Protein AF-A0A1R3V7Q5-F1 (afdb_monomer)

Secondary structure (DSSP, 8-state):
-EEEETTEEEEE--HHHHH--TT--S--HHHHHHHHHHHT--GGG---------GGG--HHHHHHH-SS--------

Sequence (77 aa):
MMLVRDGHVIATVEEERLNRIKLTNKLASGAIQHCLSAAVVQFKEIDRVAFYAAEAIVTPPSRRCLFPAGRFHPLGC

Organism: NCBI:txid1631249

Radius of gyration: 13.79 Å; Cα contacts (8 Å, |Δi|>4): 52; chains: 1; bounding box: 32×35×28 Å

pLDDT: mean 80.53, std 20.66, range [34.81, 97.38]

Mean predicted aligned error: 8.68 Å

Solvent-accessible surface area (backbone atoms only — not comparable to full-atom values): 5268 Å² total; per-residue (Å²): 79,79,42,72,56,99,92,38,81,72,33,72,41,56,42,42,81,75,71,69,53,75,92,64,89,66,82,54,59,67,22,51,53,49,37,29,59,76,62,74,48,62,80,90,75,60,91,77,88,86,82,93,73,61,70,85,76,66,42,75,76,60,49,57,78,78,45,88,70,93,72,85,72,71,84,77,126

Foldseek 3Di:
DFDDDPNDTPDFDDLCVVPVDPPDPDDSVVGVVVRCVSNVHDPVPDPADDDDDDVVVVDVVVCVVRPVDDDDDPPDD

Structure (mmCIF, N/CA/C/O backbone):
data_AF-A0A1R3V7Q5-F1
#
_entry.id   AF-A0A1R3V7Q5-F1
#
loop_
_atom_site.group_PDB
_atom_site.id
_atom_site.type_symbol
_atom_site.label_atom_id
_atom_site.label_alt_id
_atom_site.label_comp_id
_atom_site.label_asym_id
_atom_site.label_entity_id
_atom_site.label_seq_id
_atom_site.pdbx_PDB_ins_code
_atom_site.Cartn_x
_atom_site.Cartn_y
_atom_site.Cartn_z
_atom_site.occupancy
_atom_site.B_iso_or_equiv
_atom_site.auth_seq_id
_atom_site.auth_comp_id
_atom_site.auth_asym_id
_atom_site.auth_atom_id
_atom_site.pdbx_PDB_model_num
ATOM 1 N N . MET A 1 1 ? 1.086 4.614 -3.367 1.00 91.88 1 MET A N 1
ATOM 2 C CA . MET A 1 1 ? 0.842 3.320 -2.693 1.00 91.88 1 MET A CA 1
ATOM 3 C C . MET A 1 1 ? -0.372 2.683 -3.326 1.00 91.88 1 MET A C 1
ATOM 5 O O . MET A 1 1 ? -1.340 3.396 -3.548 1.00 91.88 1 MET A O 1
ATOM 9 N N . MET A 1 2 ? -0.324 1.386 -3.609 1.00 95.56 2 MET A N 1
ATOM 10 C CA . MET A 1 2 ? -1.411 0.656 -4.257 1.00 95.56 2 MET A CA 1
ATOM 11 C C . MET A 1 2 ? -1.682 -0.627 -3.478 1.00 95.56 2 MET A C 1
ATOM 13 O O . MET A 1 2 ? -0.748 -1.373 -3.191 1.00 95.56 2 MET A O 1
ATOM 17 N N . LEU A 1 3 ? -2.945 -0.865 -3.129 1.00 96.50 3 LEU A N 1
ATOM 18 C CA . LEU A 1 3 ? -3.404 -2.100 -2.502 1.00 96.50 3 LEU A CA 1
ATOM 19 C C . LEU A 1 3 ? -4.254 -2.879 -3.507 1.00 96.50 3 LEU A C 1
ATOM 21 O O . LEU A 1 3 ? -5.218 -2.340 -4.055 1.00 96.50 3 LEU A O 1
ATOM 25 N N . VAL A 1 4 ? -3.876 -4.134 -3.744 1.00 96.25 4 VAL A N 1
ATOM 26 C CA . VAL A 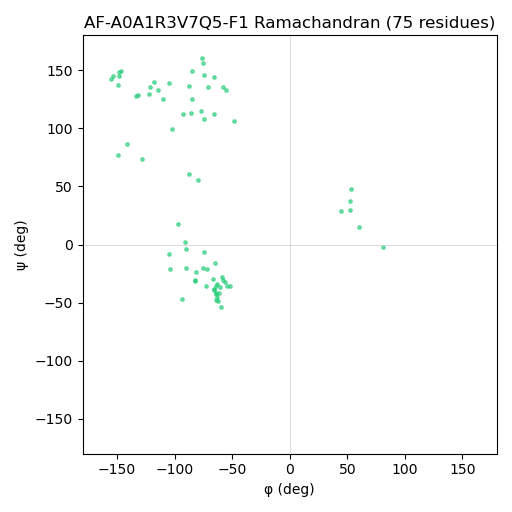1 4 ? -4.511 -5.022 -4.723 1.00 96.25 4 VAL A CA 1
ATOM 27 C C . VAL A 1 4 ? -5.032 -6.267 -4.017 1.00 96.25 4 VAL A C 1
ATOM 29 O O . VAL A 1 4 ? -4.317 -6.858 -3.209 1.00 96.25 4 VAL A O 1
ATOM 32 N N . ARG A 1 5 ? -6.258 -6.676 -4.342 1.00 95.81 5 ARG A N 1
ATOM 33 C CA . ARG A 1 5 ? -6.886 -7.922 -3.892 1.00 95.81 5 ARG A CA 1
ATOM 34 C C . ARG A 1 5 ? -7.531 -8.599 -5.097 1.00 95.81 5 ARG A C 1
ATOM 36 O O . ARG A 1 5 ? -8.248 -7.942 -5.843 1.00 95.81 5 ARG A O 1
ATOM 43 N N . ASP A 1 6 ? -7.207 -9.871 -5.319 1.00 94.94 6 ASP A N 1
ATOM 44 C CA . ASP A 1 6 ? -7.744 -10.682 -6.426 1.00 94.94 6 ASP A CA 1
ATOM 45 C C . ASP A 1 6 ? -7.601 -10.025 -7.814 1.00 94.94 6 ASP A C 1
ATOM 47 O O . ASP A 1 6 ? -8.482 -10.102 -8.660 1.00 94.94 6 ASP A O 1
ATOM 51 N N . GLY A 1 7 ? -6.481 -9.330 -8.045 1.00 95.62 7 GLY A N 1
ATOM 52 C CA . GLY A 1 7 ? -6.219 -8.609 -9.298 1.00 95.62 7 GLY A CA 1
ATOM 53 C C . GLY A 1 7 ? -6.889 -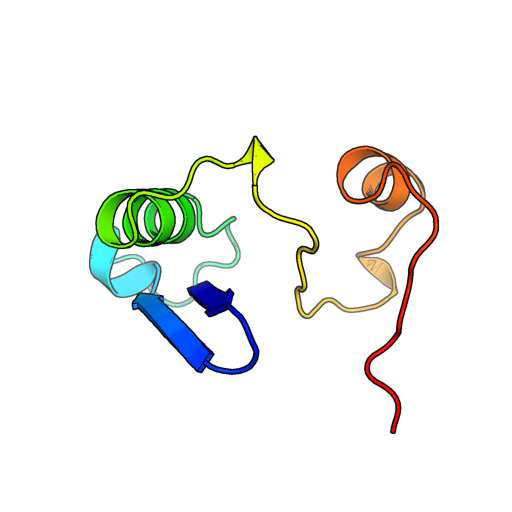7.233 -9.408 1.00 95.62 7 GLY A C 1
ATOM 54 O O . GLY A 1 7 ? -6.638 -6.514 -10.373 1.00 95.62 7 GLY A O 1
ATOM 55 N N . HIS A 1 8 ? -7.673 -6.816 -8.412 1.00 96.44 8 HIS A N 1
ATOM 56 C CA . HIS A 1 8 ? -8.363 -5.529 -8.387 1.00 96.44 8 HIS A CA 1
ATOM 57 C C . HIS A 1 8 ? -7.699 -4.531 -7.445 1.00 96.44 8 HIS A C 1
ATOM 59 O O . HIS A 1 8 ? -7.304 -4.858 -6.326 1.00 96.44 8 HIS A O 1
ATOM 65 N N . VAL A 1 9 ? -7.618 -3.277 -7.884 1.00 96.56 9 VAL A N 1
ATOM 66 C CA . VAL A 1 9 ? -7.139 -2.160 -7.063 1.00 96.56 9 VAL A CA 1
ATOM 67 C C . VAL A 1 9 ? -8.241 -1.755 -6.097 1.00 96.56 9 VAL A C 1
ATOM 69 O O . VAL A 1 9 ? -9.281 -1.270 -6.532 1.00 96.56 9 VAL A O 1
ATOM 72 N N . ILE A 1 10 ? -8.017 -1.934 -4.797 1.00 97.00 10 ILE A N 1
ATOM 73 C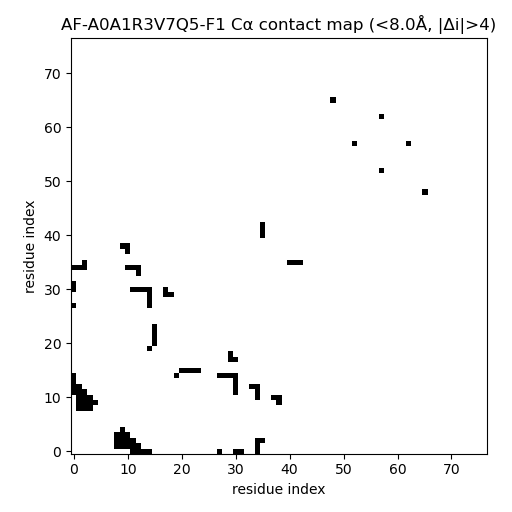 CA . ILE A 1 10 ? -9.029 -1.632 -3.772 1.00 97.00 10 ILE A CA 1
ATOM 74 C C . ILE A 1 10 ? -8.746 -0.334 -3.013 1.00 97.00 10 ILE A C 1
ATOM 76 O O . ILE A 1 10 ? -9.661 0.257 -2.452 1.00 97.00 10 ILE A O 1
ATOM 80 N N . ALA A 1 11 ? -7.496 0.137 -3.013 1.00 97.00 11 ALA A N 1
ATOM 81 C CA . ALA A 1 11 ? -7.135 1.439 -2.460 1.00 97.00 11 ALA A CA 1
ATOM 82 C C . ALA A 1 11 ? -5.853 1.974 -3.104 1.00 97.00 11 ALA A C 1
ATOM 84 O O . ALA A 1 11 ? -4.905 1.227 -3.368 1.00 97.00 11 ALA A O 1
ATOM 85 N N . THR A 1 12 ? -5.800 3.286 -3.326 1.00 96.88 12 THR A N 1
ATOM 86 C CA . THR A 1 12 ? -4.598 3.966 -3.807 1.00 96.88 12 THR A CA 1
ATOM 87 C C . THR A 1 12 ? -4.535 5.390 -3.281 1.00 96.88 12 THR A C 1
ATOM 89 O O . THR A 1 12 ? -5.536 6.102 -3.250 1.00 96.88 12 THR A O 1
ATOM 92 N N . VAL A 1 13 ? -3.344 5.801 -2.858 1.00 97.06 13 VAL A N 1
ATOM 93 C CA . VAL A 1 13 ? -3.057 7.186 -2.484 1.00 97.06 13 VAL A CA 1
ATOM 94 C C . VAL A 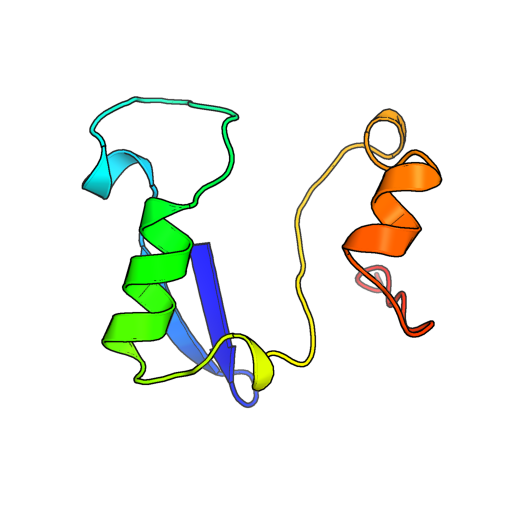1 13 ? -1.575 7.479 -2.690 1.00 97.06 13 VAL A C 1
ATOM 96 O O . VAL A 1 13 ? -0.706 6.613 -2.510 1.00 97.06 13 VAL A O 1
ATOM 99 N N . GLU A 1 14 ? -1.273 8.706 -3.093 1.00 95.38 14 GLU A N 1
ATOM 100 C CA . GLU A 1 14 ? 0.095 9.213 -3.160 1.00 95.38 14 GLU A CA 1
ATOM 101 C C . GLU A 1 14 ? 0.495 9.821 -1.811 1.00 95.38 14 GLU A C 1
ATOM 103 O O . GLU A 1 14 ? -0.259 10.591 -1.219 1.00 95.38 14 GLU A O 1
ATOM 108 N N . GLU A 1 15 ? 1.708 9.525 -1.347 1.00 95.94 15 GLU A N 1
ATOM 109 C CA . GLU A 1 15 ? 2.239 10.045 -0.078 1.00 95.94 15 GLU A CA 1
ATOM 110 C C . GLU A 1 15 ? 2.310 11.587 -0.068 1.00 95.94 15 GLU A C 1
ATOM 112 O O . GLU A 1 15 ? 1.963 12.223 0.928 1.00 95.94 15 GLU A O 1
ATOM 117 N N . GLU A 1 16 ? 2.640 12.205 -1.209 1.00 96.12 16 GLU A N 1
ATOM 118 C CA . GLU A 1 16 ? 2.643 13.667 -1.387 1.00 96.12 16 GLU A CA 1
ATOM 119 C C . GLU A 1 16 ? 1.264 14.295 -1.092 1.00 96.12 16 GLU A C 1
ATOM 121 O O . GLU A 1 16 ? 1.170 15.422 -0.594 1.00 96.12 16 GLU A O 1
ATOM 126 N N . ARG A 1 17 ? 0.161 13.570 -1.333 1.00 95.50 17 ARG A N 1
ATOM 127 C CA . ARG A 1 17 ? -1.193 14.070 -1.036 1.00 95.50 17 ARG A CA 1
ATOM 128 C C . ARG A 1 17 ? -1.481 14.115 0.459 1.00 95.50 17 ARG A C 1
ATOM 130 O O . ARG A 1 17 ? -2.359 14.881 0.854 1.00 95.50 17 ARG A O 1
ATOM 137 N N . LEU A 1 18 ? -0.746 13.349 1.261 1.00 96.25 18 LEU A N 1
ATOM 138 C CA . LEU A 1 18 ? -0.898 13.283 2.710 1.00 96.25 18 LEU A CA 1
ATOM 139 C C . LEU A 1 18 ? 0.050 14.253 3.419 1.00 96.25 18 LEU A C 1
ATOM 141 O O . LEU A 1 18 ? -0.390 15.009 4.278 1.00 96.25 18 LEU A O 1
ATOM 145 N N . ASN A 1 19 ? 1.329 14.277 3.039 1.00 94.44 19 ASN A N 1
ATOM 146 C CA . ASN A 1 19 ? 2.349 15.054 3.753 1.00 94.44 19 ASN A CA 1
ATOM 147 C C . ASN A 1 19 ? 2.789 16.353 3.050 1.00 94.44 19 ASN A C 1
ATOM 149 O O . ASN A 1 19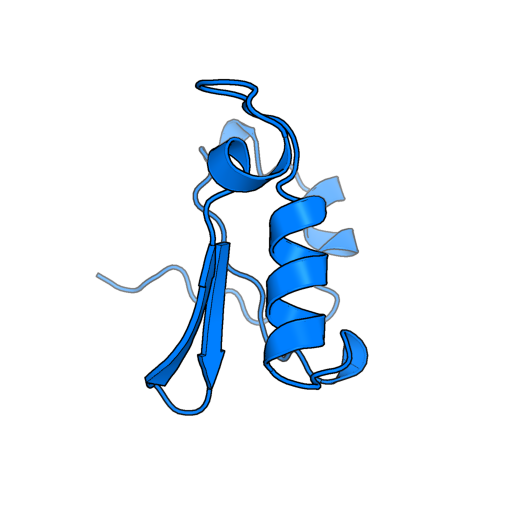 ? 3.515 17.141 3.649 1.00 94.44 19 ASN A O 1
ATOM 153 N N . ARG A 1 20 ? 2.350 16.596 1.802 1.00 95.94 20 ARG A N 1
ATOM 154 C CA . ARG A 1 20 ? 2.698 17.769 0.968 1.00 95.94 20 ARG A CA 1
ATOM 155 C C . ARG A 1 20 ? 4.191 17.934 0.650 1.00 95.94 20 ARG A C 1
ATOM 157 O O . ARG A 1 20 ? 4.598 18.984 0.156 1.00 95.94 20 ARG A O 1
ATOM 164 N N . ILE A 1 21 ? 5.004 16.904 0.868 1.00 95.19 21 ILE A N 1
ATOM 165 C CA . ILE A 1 21 ? 6.424 16.884 0.519 1.00 95.19 21 ILE A CA 1
ATOM 166 C C . ILE A 1 21 ? 6.572 16.280 -0.873 1.00 95.19 21 ILE A C 1
ATOM 168 O O . ILE A 1 21 ? 6.349 15.085 -1.077 1.00 95.19 21 ILE A O 1
ATOM 172 N N . LYS A 1 22 ? 6.988 17.112 -1.827 1.00 92.00 22 LYS A N 1
ATOM 173 C CA . LYS A 1 22 ? 7.173 16.679 -3.210 1.00 92.00 22 LYS A CA 1
ATOM 174 C C . LYS A 1 22 ? 8.426 15.838 -3.395 1.00 92.00 22 LYS A C 1
ATOM 176 O O . LYS A 1 22 ? 9.444 16.097 -2.755 1.00 92.00 22 LYS A O 1
ATOM 181 N N . LEU A 1 23 ? 8.349 14.866 -4.309 1.00 88.44 23 LEU A N 1
ATOM 182 C CA . LEU A 1 23 ? 9.484 14.046 -4.769 1.00 88.44 23 LEU A CA 1
ATOM 183 C C . LEU A 1 23 ? 10.291 13.392 -3.630 1.00 88.44 23 LEU A C 1
ATOM 185 O O . LEU A 1 23 ? 11.497 13.171 -3.748 1.00 88.44 23 LEU A O 1
ATOM 189 N N . THR A 1 24 ? 9.646 13.093 -2.501 1.00 86.50 24 THR A N 1
ATOM 190 C CA . THR A 1 24 ? 10.327 12.423 -1.395 1.00 86.50 24 THR A CA 1
ATOM 191 C C . THR A 1 24 ? 10.631 10.969 -1.753 1.00 86.50 24 THR A C 1
ATOM 193 O O . THR A 1 24 ? 9.770 10.256 -2.259 1.00 86.50 24 THR A O 1
ATOM 196 N N . ASN A 1 25 ? 11.850 10.518 -1.446 1.00 84.19 25 ASN A N 1
ATOM 197 C CA . ASN A 1 25 ? 12.245 9.107 -1.549 1.00 84.19 25 ASN A CA 1
ATOM 198 C C . ASN A 1 25 ? 12.150 8.377 -0.192 1.00 84.19 25 ASN A C 1
ATOM 200 O O . ASN A 1 25 ? 12.788 7.351 0.036 1.00 84.19 25 ASN A O 1
ATOM 204 N N . LYS A 1 26 ? 11.418 8.955 0.769 1.00 87.75 26 LYS A N 1
ATOM 205 C CA . LYS A 1 26 ? 11.145 8.311 2.057 1.00 87.75 26 LYS A CA 1
ATOM 206 C C . LYS A 1 26 ? 10.083 7.224 1.889 1.00 87.75 26 LYS A C 1
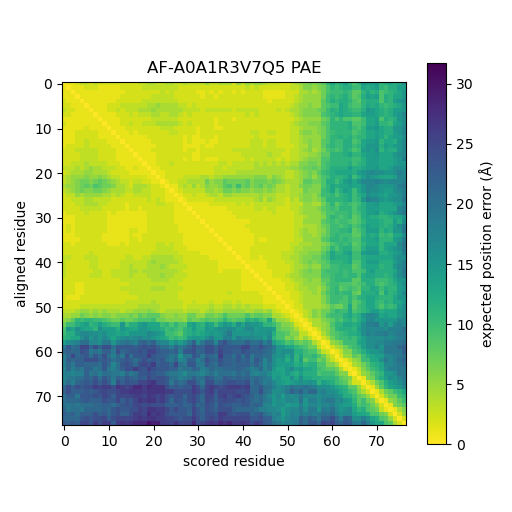ATOM 208 O O . LYS A 1 26 ? 9.311 7.225 0.932 1.00 87.75 26 LYS A O 1
ATOM 213 N N . LEU A 1 27 ? 10.025 6.313 2.858 1.00 88.81 27 LEU A N 1
ATOM 214 C CA . LEU A 1 27 ? 8.993 5.283 2.912 1.00 88.81 27 LEU A CA 1
ATOM 215 C C . LEU A 1 27 ? 7.597 5.927 2.958 1.00 88.81 27 LEU A C 1
ATOM 217 O O . LEU A 1 27 ? 7.369 6.870 3.713 1.00 88.81 27 LEU A O 1
ATOM 221 N N . ALA A 1 28 ? 6.662 5.397 2.167 1.00 92.25 28 ALA A N 1
ATOM 222 C CA . ALA A 1 28 ? 5.299 5.916 2.033 1.00 92.25 28 ALA A CA 1
ATOM 223 C C . ALA A 1 28 ? 4.391 5.482 3.203 1.00 92.25 28 ALA A C 1
ATOM 225 O O . ALA A 1 28 ? 3.373 4.817 3.005 1.00 92.25 28 ALA A O 1
ATOM 226 N N . SER A 1 29 ? 4.802 5.771 4.441 1.00 94.56 29 SER A N 1
ATOM 227 C CA . SER A 1 29 ? 4.168 5.231 5.652 1.00 94.56 29 SER A CA 1
ATOM 228 C C . SER A 1 29 ? 2.743 5.737 5.837 1.00 94.56 29 SER A C 1
ATOM 230 O O . SER A 1 29 ? 1.872 4.953 6.215 1.00 94.56 29 SER A O 1
ATOM 232 N N . GLY A 1 30 ? 2.492 7.013 5.527 1.00 96.25 30 GLY A N 1
ATOM 233 C CA . GLY A 1 30 ? 1.152 7.588 5.580 1.00 96.25 30 GLY A CA 1
ATOM 234 C C . GLY A 1 30 ? 0.232 6.905 4.575 1.00 96.25 30 GLY A C 1
ATOM 235 O O . GLY A 1 30 ? -0.870 6.483 4.919 1.00 96.25 30 GLY A O 1
ATOM 236 N N . ALA A 1 31 ? 0.712 6.709 3.350 1.00 96.75 31 ALA A N 1
ATOM 237 C CA . ALA A 1 31 ? -0.042 6.065 2.288 1.00 96.75 31 ALA A CA 1
ATOM 238 C C . ALA A 1 31 ? -0.340 4.587 2.592 1.00 96.75 31 ALA A C 1
ATOM 240 O O . ALA A 1 31 ? -1.443 4.120 2.311 1.00 96.75 31 ALA A O 1
ATOM 241 N N . ILE A 1 32 ? 0.604 3.856 3.200 1.00 96.00 32 ILE A N 1
ATOM 242 C CA . ILE A 1 32 ? 0.391 2.474 3.662 1.00 96.00 32 ILE A CA 1
ATOM 243 C C . ILE A 1 32 ? -0.739 2.425 4.693 1.00 96.00 32 ILE A C 1
ATOM 245 O O . ILE A 1 32 ? -1.705 1.684 4.512 1.00 96.00 32 ILE A O 1
ATOM 249 N N . GLN A 1 33 ? -0.640 3.228 5.754 1.00 96.06 33 GLN A N 1
ATOM 250 C CA . GLN A 1 33 ? -1.643 3.261 6.821 1.00 96.06 33 GLN A CA 1
ATOM 251 C C . GLN A 1 33 ? -3.017 3.683 6.294 1.00 96.06 33 GLN A C 1
ATOM 253 O O . GLN A 1 33 ? -4.027 3.082 6.654 1.00 96.06 33 GLN A O 1
ATOM 258 N N . HIS A 1 34 ? -3.051 4.679 5.408 1.00 97.38 34 HIS A N 1
ATOM 259 C CA . HIS A 1 34 ? -4.281 5.173 4.809 1.00 97.38 34 HIS A CA 1
ATOM 260 C C . HIS A 1 34 ? -4.981 4.095 3.973 1.00 97.38 34 HIS A C 1
ATOM 262 O O . HIS A 1 34 ? -6.168 3.859 4.175 1.00 97.38 34 HIS A O 1
ATOM 268 N N . CYS A 1 35 ? -4.256 3.395 3.092 1.00 97.25 35 CYS A N 1
ATOM 269 C CA . CYS A 1 35 ? -4.838 2.324 2.279 1.00 97.25 35 CYS A CA 1
ATOM 270 C C . CYS A 1 35 ? -5.340 1.147 3.127 1.00 97.25 35 CYS A C 1
ATOM 272 O O . CYS A 1 35 ? -6.420 0.630 2.855 1.00 97.25 35 CYS A O 1
ATOM 274 N N . LEU A 1 36 ? -4.588 0.731 4.153 1.00 96.81 36 LEU A N 1
ATOM 275 C CA . LEU A 1 36 ? -5.011 -0.349 5.053 1.00 96.81 36 LEU A CA 1
ATOM 276 C C . LEU A 1 36 ? -6.267 0.032 5.845 1.00 96.81 36 LEU A C 1
ATOM 278 O O . LEU A 1 36 ? -7.192 -0.770 5.949 1.00 96.81 36 LEU A O 1
ATOM 282 N N . SER A 1 37 ? -6.324 1.266 6.352 1.00 96.81 37 SER A N 1
ATOM 283 C CA . SER A 1 37 ? -7.491 1.787 7.070 1.00 96.81 37 SER A CA 1
ATOM 284 C C . SER A 1 37 ? -8.721 1.885 6.160 1.00 96.81 37 SER A C 1
ATOM 286 O O . SER A 1 37 ? -9.781 1.369 6.504 1.00 96.81 37 SER A O 1
ATOM 288 N N . ALA A 1 38 ? -8.569 2.463 4.963 1.00 96.19 38 ALA A N 1
ATOM 289 C CA . ALA A 1 38 ? -9.660 2.632 4.001 1.00 96.19 38 ALA A CA 1
ATOM 290 C C . ALA A 1 38 ? -10.243 1.296 3.508 1.00 96.19 38 ALA A C 1
ATOM 292 O O . ALA A 1 38 ? -11.444 1.202 3.271 1.00 96.19 38 ALA A O 1
ATOM 293 N N . ALA A 1 39 ? -9.405 0.265 3.372 1.00 96.19 39 ALA A N 1
ATOM 294 C CA . ALA A 1 39 ? -9.825 -1.071 2.957 1.00 96.19 39 ALA A CA 1
ATOM 295 C C . ALA A 1 39 ? -10.219 -1.995 4.126 1.00 96.19 39 ALA A C 1
ATOM 297 O O . ALA A 1 39 ? -10.639 -3.124 3.880 1.00 96.19 39 ALA A O 1
ATOM 298 N N . VAL A 1 40 ? -10.075 -1.544 5.380 1.00 96.38 40 VAL A N 1
ATOM 299 C CA . VAL A 1 40 ? -10.280 -2.352 6.598 1.00 96.38 40 VAL A CA 1
ATOM 300 C C . VAL A 1 40 ? -9.457 -3.652 6.557 1.00 96.38 40 VAL A C 1
ATOM 302 O O . VAL A 1 40 ? -9.957 -4.745 6.811 1.00 96.38 40 VAL A O 1
ATOM 305 N N . VAL A 1 41 ? -8.175 -3.537 6.203 1.00 95.50 41 VAL A N 1
ATOM 306 C CA . VAL A 1 41 ? -7.232 -4.663 6.092 1.00 95.50 41 VAL A CA 1
ATOM 307 C C . VAL A 1 41 ? -6.135 -4.520 7.140 1.00 95.50 41 VAL A C 1
ATOM 309 O O . VAL A 1 41 ? -5.528 -3.458 7.285 1.00 95.50 41 VAL A O 1
ATOM 312 N N . GLN A 1 42 ? -5.832 -5.593 7.865 1.00 94.50 42 GLN A N 1
ATOM 313 C CA . GLN A 1 42 ? -4.693 -5.643 8.774 1.00 94.50 42 GLN A CA 1
ATOM 314 C C . GLN A 1 42 ? -3.411 -6.016 8.027 1.00 94.50 42 GLN A C 1
ATOM 316 O O . GLN A 1 42 ? -3.415 -6.812 7.093 1.00 94.50 42 GLN A O 1
ATOM 321 N N . PHE A 1 43 ? -2.268 -5.516 8.500 1.00 91.25 43 PHE A N 1
ATOM 322 C CA . PHE A 1 43 ? -0.969 -5.822 7.889 1.00 91.25 43 PHE A CA 1
ATOM 323 C C . PHE A 1 43 ? -0.667 -7.332 7.805 1.00 91.25 43 PHE A C 1
ATOM 325 O O . PHE A 1 43 ? -0.047 -7.783 6.849 1.00 91.25 43 PHE A O 1
ATOM 332 N N . LYS A 1 44 ? -1.147 -8.131 8.770 1.00 93.31 44 LYS A N 1
ATOM 333 C CA . LYS A 1 44 ? -0.974 -9.598 8.784 1.00 93.31 44 LYS A CA 1
ATOM 334 C C . LYS A 1 44 ? -1.687 -10.330 7.636 1.00 93.31 44 LYS A C 1
ATOM 336 O O . LYS A 1 44 ? -1.408 -11.500 7.417 1.00 93.31 44 LYS A O 1
ATOM 341 N N . GLU A 1 45 ? -2.626 -9.673 6.960 1.00 93.75 45 GLU A N 1
ATOM 342 C CA . GLU A 1 45 ? -3.399 -10.227 5.840 1.00 93.75 45 GLU A CA 1
ATOM 343 C C . GLU A 1 45 ? -2.723 -9.959 4.486 1.00 93.75 45 GLU A C 1
ATOM 345 O O . GLU A 1 45 ? -3.271 -10.290 3.440 1.00 93.75 45 GLU A O 1
ATOM 350 N N . ILE A 1 46 ? -1.549 -9.320 4.486 1.00 93.25 46 ILE A N 1
ATOM 351 C CA . ILE A 1 46 ? -0.799 -9.015 3.272 1.00 93.25 46 ILE A CA 1
ATOM 352 C C . ILE A 1 46 ? 0.081 -10.208 2.899 1.00 93.25 46 ILE A C 1
ATOM 354 O O . ILE A 1 46 ? 1.067 -10.500 3.572 1.00 93.25 46 ILE A O 1
ATOM 358 N N . ASP A 1 47 ? -0.234 -10.856 1.777 1.00 93.25 47 ASP A N 1
ATOM 359 C CA . ASP A 1 47 ? 0.555 -11.982 1.265 1.00 93.25 47 ASP A CA 1
ATOM 360 C C . ASP A 1 47 ? 1.902 -11.552 0.673 1.00 93.25 47 ASP A C 1
ATOM 362 O O . ASP A 1 47 ? 2.886 -12.294 0.723 1.00 93.25 47 ASP A O 1
ATOM 366 N N . ARG A 1 48 ? 1.936 -10.385 0.014 1.00 91.88 48 ARG A N 1
ATOM 367 C CA . ARG A 1 48 ? 3.085 -9.915 -0.773 1.00 91.88 48 ARG A CA 1
ATOM 368 C C . ARG A 1 48 ? 3.202 -8.397 -0.748 1.00 91.88 48 ARG A C 1
ATOM 370 O O . ARG A 1 48 ? 2.204 -7.685 -0.814 1.00 91.88 48 ARG A O 1
ATOM 377 N N . VAL A 1 49 ? 4.443 -7.916 -0.749 1.00 90.62 49 VAL A N 1
ATOM 378 C CA . VAL A 1 49 ? 4.787 -6.501 -0.931 1.00 90.62 49 VAL A CA 1
ATOM 379 C C . VAL A 1 49 ? 5.706 -6.386 -2.141 1.00 90.62 49 VAL A C 1
ATOM 381 O O . VAL A 1 49 ? 6.703 -7.101 -2.233 1.00 90.62 49 VAL A O 1
ATOM 384 N N . A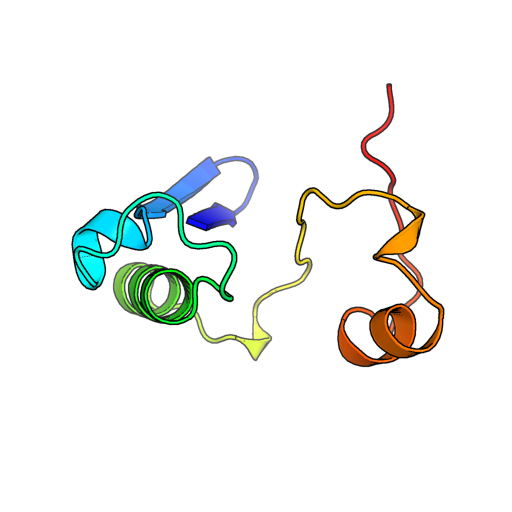LA A 1 50 ? 5.371 -5.486 -3.062 1.00 89.38 50 ALA A N 1
ATOM 385 C CA . ALA A 1 50 ? 6.176 -5.184 -4.238 1.00 89.38 50 ALA A CA 1
ATOM 386 C C . ALA A 1 50 ? 6.619 -3.719 -4.203 1.00 89.38 50 ALA A C 1
ATOM 388 O O . ALA A 1 50 ? 5.849 -2.835 -3.828 1.00 89.38 50 ALA A O 1
ATOM 389 N N . PHE A 1 51 ? 7.861 -3.466 -4.598 1.00 85.81 51 PHE A N 1
ATOM 390 C CA . PHE A 1 51 ? 8.412 -2.125 -4.746 1.00 85.81 51 PHE A CA 1
ATOM 391 C C . PHE A 1 51 ? 9.407 -2.111 -5.902 1.00 85.81 51 PHE A C 1
ATOM 393 O O . PHE A 1 51 ? 10.059 -3.115 -6.187 1.00 85.81 51 PHE A O 1
ATOM 400 N N . TYR A 1 52 ? 9.520 -0.965 -6.566 1.00 83.62 52 TYR A N 1
ATOM 401 C CA . TYR A 1 52 ? 10.556 -0.745 -7.564 1.00 83.62 52 TYR A CA 1
ATOM 402 C C . TYR A 1 52 ? 11.831 -0.276 -6.861 1.00 83.62 52 TYR A C 1
ATOM 404 O O . TYR A 1 52 ? 11.804 0.701 -6.113 1.00 83.62 52 TYR A O 1
ATOM 412 N N . ALA A 1 53 ? 12.943 -0.969 -7.088 1.00 80.31 53 ALA A N 1
ATOM 413 C CA . ALA A 1 53 ? 14.253 -0.575 -6.589 1.00 80.31 53 ALA A CA 1
ATOM 414 C C . ALA A 1 53 ? 15.345 -1.011 -7.564 1.00 80.31 53 ALA A C 1
ATOM 416 O O . ALA A 1 53 ? 15.234 -2.054 -8.205 1.00 80.31 53 ALA A O 1
ATOM 417 N N . ALA A 1 54 ? 16.422 -0.228 -7.630 1.00 78.75 54 ALA A N 1
ATOM 418 C CA . ALA A 1 54 ? 17.645 -0.671 -8.283 1.00 78.75 54 ALA A CA 1
ATOM 419 C C . ALA A 1 54 ? 18.255 -1.850 -7.507 1.00 78.75 54 ALA A C 1
ATOM 421 O O . ALA A 1 54 ? 18.225 -1.859 -6.274 1.00 78.75 54 ALA A O 1
ATOM 422 N N . GLU A 1 55 ? 18.856 -2.809 -8.214 1.00 68.75 55 GLU A N 1
ATOM 423 C CA . GLU A 1 55 ? 19.429 -4.025 -7.613 1.00 68.75 55 GLU A CA 1
ATOM 424 C C . GLU A 1 55 ? 20.437 -3.720 -6.496 1.00 68.75 55 GLU A C 1
ATOM 426 O O . GLU A 1 55 ? 20.437 -4.388 -5.465 1.00 68.75 55 GLU A O 1
ATOM 431 N N . ALA A 1 56 ? 21.220 -2.646 -6.641 1.00 70.56 56 ALA A N 1
ATOM 432 C CA . ALA A 1 56 ? 22.179 -2.190 -5.632 1.00 70.56 56 ALA A CA 1
ATOM 433 C C . ALA A 1 56 ? 21.539 -1.857 -4.265 1.00 70.56 56 ALA A C 1
ATOM 435 O O . ALA A 1 56 ? 22.187 -1.981 -3.226 1.00 70.56 56 ALA A O 1
ATOM 436 N N . ILE A 1 57 ? 20.262 -1.458 -4.254 1.00 65.12 57 ILE A N 1
ATOM 4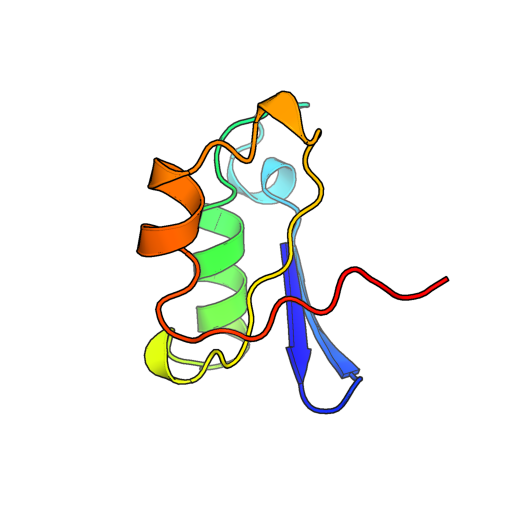37 C CA . ILE A 1 57 ? 19.494 -1.122 -3.043 1.00 65.12 57 ILE A CA 1
ATOM 438 C C . ILE A 1 57 ? 18.953 -2.402 -2.375 1.00 65.12 57 ILE A C 1
ATOM 440 O O . ILE A 1 57 ? 18.716 -2.438 -1.165 1.00 65.12 57 ILE A O 1
ATOM 444 N N . VAL A 1 58 ? 18.805 -3.490 -3.138 1.00 63.84 58 VAL A N 1
ATOM 445 C CA . VAL A 1 58 ? 18.349 -4.805 -2.662 1.00 63.84 58 VAL A CA 1
ATOM 446 C C . VAL A 1 58 ? 19.552 -5.623 -2.174 1.00 63.84 58 VAL A C 1
ATOM 448 O O . VAL A 1 58 ? 19.875 -6.692 -2.687 1.00 63.84 58 VAL A O 1
ATOM 451 N N . THR A 1 59 ? 20.259 -5.119 -1.164 1.00 50.59 59 THR A N 1
ATOM 452 C CA . THR A 1 59 ? 21.353 -5.854 -0.512 1.00 50.59 59 THR A CA 1
ATOM 453 C C . THR A 1 59 ? 20.793 -6.957 0.423 1.00 50.59 59 THR A C 1
ATOM 455 O O . THR A 1 59 ? 19.659 -6.877 0.892 1.00 50.59 59 THR A O 1
ATOM 458 N N . PRO A 1 60 ? 21.547 -8.028 0.741 1.00 46.34 60 PRO A N 1
ATOM 459 C CA . PRO A 1 60 ? 21.050 -9.189 1.495 1.00 46.34 60 PRO A CA 1
ATOM 460 C C . PRO A 1 60 ? 20.326 -8.927 2.837 1.00 46.34 60 PRO A C 1
ATOM 462 O O . PRO A 1 60 ? 19.374 -9.662 3.113 1.00 46.34 60 PRO A O 1
ATOM 465 N N . PRO A 1 61 ? 20.683 -7.934 3.684 1.00 51.62 61 PRO A N 1
ATOM 466 C CA . PRO A 1 61 ? 19.954 -7.710 4.937 1.00 51.62 61 PRO A CA 1
ATOM 467 C C . PRO A 1 61 ? 18.503 -7.239 4.731 1.00 51.62 61 PRO A C 1
ATOM 469 O O . PRO A 1 61 ? 17.637 -7.602 5.527 1.00 51.62 61 PRO A O 1
ATOM 472 N N . SER A 1 62 ? 18.185 -6.516 3.650 1.00 52.34 62 SER A N 1
ATOM 473 C CA . SER A 1 62 ? 16.806 -6.107 3.334 1.00 52.34 62 SER A CA 1
ATOM 474 C C . SER A 1 62 ? 15.952 -7.253 2.777 1.00 52.34 62 SER A C 1
ATOM 476 O O . SER A 1 62 ? 14.729 -7.213 2.914 1.00 52.34 62 SER A O 1
ATOM 478 N N . ARG A 1 63 ? 16.557 -8.333 2.252 1.00 50.06 63 ARG A N 1
ATOM 479 C CA . ARG A 1 63 ? 15.818 -9.545 1.841 1.00 50.06 63 ARG A CA 1
ATOM 480 C C . ARG A 1 63 ? 15.137 -10.247 3.017 1.00 50.06 63 ARG A C 1
ATOM 482 O O . ARG A 1 63 ? 14.049 -10.781 2.850 1.00 50.06 63 ARG A O 1
ATOM 489 N N . ARG A 1 64 ? 15.754 -10.248 4.203 1.00 44.22 64 ARG A N 1
ATOM 490 C CA . ARG A 1 64 ? 15.277 -11.040 5.350 1.00 44.22 64 ARG A CA 1
ATOM 491 C C . ARG A 1 64 ? 14.150 -10.363 6.135 1.00 44.22 64 ARG A C 1
ATOM 493 O O . ARG A 1 64 ? 13.284 -11.061 6.647 1.00 44.22 64 ARG A O 1
ATOM 500 N N . CYS A 1 65 ? 14.137 -9.028 6.188 1.00 48.12 65 CYS A N 1
ATOM 501 C CA . CYS A 1 65 ? 13.085 -8.263 6.869 1.00 48.12 65 CYS A CA 1
ATOM 502 C C . CYS A 1 65 ? 11.819 -8.071 6.023 1.00 48.12 65 CYS A C 1
ATOM 504 O O . CYS A 1 65 ? 10.732 -7.991 6.584 1.00 48.12 65 CYS A O 1
ATOM 506 N N . LEU A 1 66 ? 11.938 -8.006 4.692 1.00 51.94 66 LEU A N 1
ATOM 507 C CA . LEU A 1 66 ? 10.776 -7.888 3.801 1.00 51.94 66 LEU A CA 1
ATOM 508 C C . LEU A 1 66 ? 10.217 -9.246 3.348 1.00 51.94 66 LEU A C 1
ATOM 510 O O . LEU A 1 66 ? 9.058 -9.308 2.947 1.00 51.94 66 LEU A O 1
ATOM 514 N N . PHE A 1 67 ? 11.001 -10.332 3.416 1.00 53.88 67 PHE A N 1
ATOM 515 C CA . PHE A 1 67 ? 10.612 -11.625 2.840 1.00 53.88 67 PHE A CA 1
ATOM 516 C C . PHE A 1 67 ? 11.040 -12.818 3.720 1.00 53.88 67 PHE A C 1
ATOM 518 O O . PHE A 1 67 ? 12.084 -13.426 3.477 1.00 53.88 67 PHE A O 1
ATOM 525 N N . PRO A 1 68 ? 10.227 -13.233 4.711 1.00 43.81 68 PRO A N 1
ATOM 526 C CA . PRO A 1 68 ? 10.527 -14.415 5.522 1.00 43.81 68 PRO A CA 1
ATOM 527 C C . PRO A 1 68 ? 10.300 -15.752 4.791 1.00 43.81 68 PRO A C 1
ATOM 529 O O . PRO A 1 68 ? 10.627 -16.801 5.337 1.00 43.81 68 PRO A O 1
ATOM 532 N N .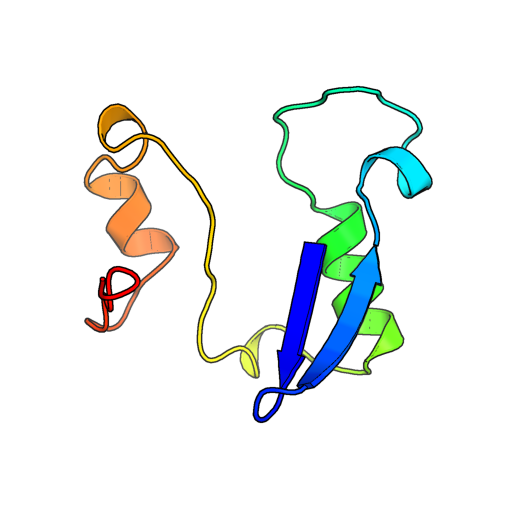 ALA A 1 69 ? 9.745 -15.754 3.572 1.00 46.91 69 ALA A N 1
ATOM 533 C CA . ALA A 1 69 ? 9.368 -16.982 2.871 1.00 46.91 69 ALA A CA 1
ATOM 534 C C . ALA A 1 69 ? 9.473 -16.857 1.339 1.00 46.91 69 ALA A C 1
ATOM 536 O O . ALA A 1 69 ? 8.475 -16.699 0.643 1.00 46.91 69 ALA A O 1
ATOM 537 N N . GLY A 1 70 ? 10.698 -16.927 0.811 1.00 47.28 70 GLY A N 1
ATOM 538 C CA . GLY A 1 70 ? 11.038 -17.672 -0.416 1.00 47.28 70 GLY A CA 1
ATOM 539 C C . GLY A 1 70 ? 10.153 -17.598 -1.674 1.00 47.28 70 GLY A C 1
ATOM 540 O O . GLY A 1 70 ? 10.146 -18.562 -2.431 1.00 47.28 70 GLY A O 1
ATOM 541 N N . ARG A 1 71 ? 9.427 -16.513 -1.957 1.00 48.00 71 ARG A N 1
ATOM 542 C CA . ARG A 1 71 ? 8.722 -16.329 -3.239 1.00 48.00 71 ARG A CA 1
ATOM 543 C C . ARG A 1 71 ? 9.061 -14.983 -3.857 1.00 48.00 71 ARG A C 1
ATOM 545 O O . ARG A 1 71 ? 8.259 -14.056 -3.876 1.00 48.00 71 ARG A O 1
ATOM 552 N N . PHE A 1 72 ? 10.280 -14.909 -4.379 1.00 45.12 72 PHE A N 1
ATOM 553 C CA . PHE A 1 72 ? 10.626 -13.921 -5.387 1.00 45.12 72 PHE A CA 1
ATOM 554 C C . PHE A 1 72 ? 9.982 -14.376 -6.701 1.00 45.12 72 PHE A C 1
ATOM 556 O O . PHE A 1 72 ? 10.387 -15.383 -7.275 1.00 45.12 72 PHE A O 1
ATOM 563 N N . HIS A 1 73 ? 8.938 -13.678 -7.138 1.00 46.00 73 HIS A N 1
ATOM 564 C CA . HIS A 1 73 ? 8.602 -13.632 -8.554 1.00 46.00 73 HIS A CA 1
ATOM 565 C C . HIS A 1 73 ? 9.131 -12.269 -9.007 1.00 46.00 73 HIS A C 1
ATOM 567 O O . HIS A 1 73 ? 8.492 -11.260 -8.692 1.00 46.00 73 HIS A O 1
ATOM 573 N N . PRO A 1 74 ? 10.322 -12.188 -9.638 1.00 45.19 74 PRO A N 1
ATOM 574 C CA . PRO A 1 74 ? 10.610 -11.000 -10.424 1.00 45.19 74 PRO A CA 1
ATOM 575 C C . PRO A 1 74 ? 9.447 -10.907 -11.402 1.00 45.19 74 PRO A C 1
ATOM 577 O O . PRO A 1 74 ? 9.021 -11.941 -11.919 1.00 45.19 74 PRO A O 1
ATOM 580 N N . LEU A 1 75 ? 8.858 -9.724 -11.554 1.00 47.50 75 LEU A N 1
ATOM 581 C CA . LEU A 1 75 ? 7.826 -9.511 -12.560 1.00 47.50 75 LEU A CA 1
ATOM 582 C C . LEU A 1 75 ? 8.370 -10.077 -13.875 1.00 47.50 75 LEU A C 1
ATOM 584 O O . LEU A 1 75 ? 9.342 -9.554 -14.414 1.00 47.50 75 LEU A O 1
ATOM 588 N N . GLY A 1 76 ? 7.825 -11.231 -14.266 1.00 34.81 76 GLY A N 1
ATOM 589 C CA . GLY A 1 76 ? 8.223 -11.945 -15.459 1.00 34.81 76 GLY A CA 1
ATOM 590 C C . GLY A 1 76 ? 7.838 -11.080 -16.638 1.00 34.81 76 GLY A C 1
ATOM 591 O O . GLY A 1 76 ? 6.651 -10.840 -16.859 1.00 34.81 76 GLY A O 1
ATOM 592 N N . CYS A 1 77 ? 8.856 -10.580 -17.325 1.00 34.91 77 CYS A N 1
ATOM 593 C CA . CYS A 1 77 ? 8.799 -10.443 -18.768 1.00 34.91 77 CYS A CA 1
ATOM 594 C C . CYS A 1 77 ? 9.021 -11.833 -19.371 1.00 34.91 77 CYS A C 1
ATOM 596 O O . CYS A 1 77 ? 9.892 -12.559 -18.832 1.00 34.91 77 CYS A O 1
#

Nearest PDB structures (foldseek):
  7vzn-assembly1_A  TM=7.568E-01  e=3.249E-02  Streptomyces hygroscopicus
  6eoc-assembly1_A  TM=5.643E-01  e=2.540E+00  Cricetulus griseus